Protein AF-A0A9E3DT44-F1 (afdb_monomer_lite)

Foldseek 3Di:
DDDPDPPPPPCCVVPPPLLNVLQVVVVVVPDDNVLSVVLQVPDDDPHVVRSNVSSVVVVVD

Secondary structure (DSSP, 8-state):
-----------GGGT-SHHHHHHHHHHHTT--HHHHHHHHTT---SSHHHHHHHHHHHHT-

Radius of gyration: 16.4 Å; chains: 1; bounding box: 55×32×21 Å

Structure (mmCIF, N/CA/C/O backbone):
data_AF-A0A9E3DT44-F1
#
_entry.id   AF-A0A9E3DT44-F1
#
loop_
_atom_site.group_PDB
_atom_site.id
_atom_site.type_symbol
_atom_site.label_atom_id
_atom_site.label_alt_id
_atom_site.label_comp_id
_atom_site.label_asym_id
_atom_site.label_entity_id
_atom_site.label_seq_id
_atom_site.pdbx_PDB_ins_code
_atom_site.Cartn_x
_atom_site.Cartn_y
_atom_site.Cartn_z
_atom_site.occupancy
_atom_site.B_iso_or_equiv
_atom_site.auth_seq_id
_atom_site.auth_comp_id
_atom_site.auth_asym_id
_atom_site.auth_atom_id
_atom_site.pdbx_PDB_model_num
ATOM 1 N N . MET A 1 1 ? 44.523 -23.281 4.870 1.00 56.12 1 MET A N 1
ATOM 2 C CA . MET A 1 1 ? 43.648 -22.423 5.696 1.00 56.12 1 MET A CA 1
ATOM 3 C C . MET A 1 1 ? 43.207 -21.285 4.796 1.00 56.12 1 MET A C 1
ATOM 5 O O . MET A 1 1 ? 44.071 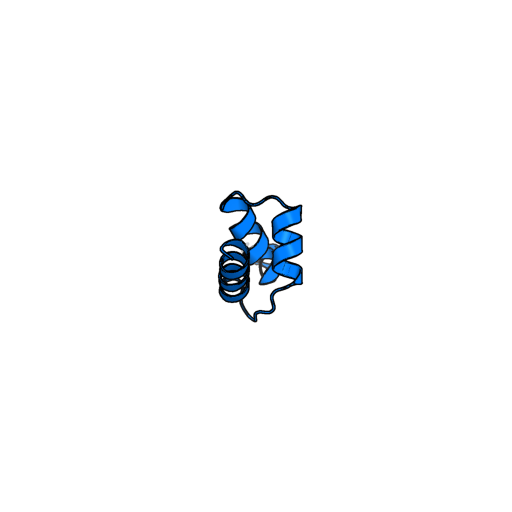-20.667 4.1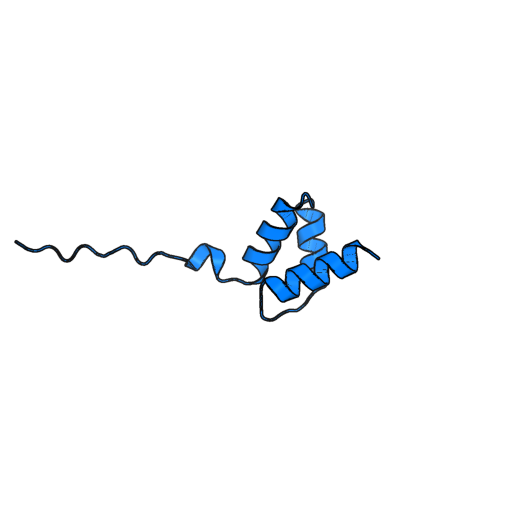92 1.00 56.12 1 MET A O 1
ATOM 9 N N . GLY A 1 2 ? 41.903 -21.128 4.601 1.00 54.88 2 GLY A N 1
ATOM 10 C CA . GLY A 1 2 ? 41.310 -20.207 3.631 1.00 54.88 2 GLY A CA 1
ATOM 11 C C . GLY A 1 2 ? 39.909 -20.694 3.300 1.00 54.88 2 GLY A C 1
ATOM 12 O O . GLY A 1 2 ? 39.685 -21.226 2.218 1.00 54.88 2 GLY A O 1
ATOM 13 N N . GLY A 1 3 ? 39.026 -20.659 4.301 1.00 50.75 3 GLY A N 1
ATOM 14 C CA . GLY A 1 3 ? 37.616 -20.956 4.101 1.00 50.75 3 GLY A CA 1
ATOM 15 C C . GLY A 1 3 ? 37.041 -19.897 3.176 1.00 50.75 3 GLY A C 1
ATOM 16 O O . GLY A 1 3 ? 37.155 -18.710 3.455 1.00 50.75 3 GLY A O 1
ATOM 17 N N . THR A 1 4 ? 36.471 -20.330 2.060 1.00 58.34 4 THR A N 1
ATOM 18 C CA . THR A 1 4 ? 35.515 -19.522 1.318 1.00 58.34 4 THR A CA 1
ATOM 19 C C . THR A 1 4 ? 34.285 -19.437 2.203 1.00 58.34 4 THR A C 1
ATOM 21 O O . THR A 1 4 ? 33.477 -20.367 2.249 1.00 58.34 4 THR A O 1
ATOM 24 N N . GLU A 1 5 ? 34.214 -18.379 2.998 1.00 57.03 5 GLU A N 1
ATOM 25 C CA . GLU A 1 5 ? 32.977 -17.977 3.642 1.00 57.03 5 GLU A CA 1
ATOM 26 C C . GLU A 1 5 ? 31.939 -17.856 2.520 1.00 57.03 5 GLU A C 1
ATOM 28 O O . GLU A 1 5 ? 32.200 -17.162 1.531 1.00 57.03 5 GLU A O 1
ATOM 33 N N . PRO A 1 6 ? 30.808 -18.579 2.575 1.00 55.31 6 PRO A N 1
ATOM 34 C CA . PRO A 1 6 ? 29.685 -18.182 1.759 1.00 55.31 6 PRO A CA 1
ATOM 35 C C . PRO A 1 6 ? 29.297 -16.814 2.313 1.00 55.31 6 PRO A C 1
ATOM 37 O O . PRO A 1 6 ? 28.684 -16.744 3.374 1.00 55.31 6 PRO A O 1
ATOM 40 N N . GLU A 1 7 ? 29.730 -15.730 1.661 1.00 56.44 7 GLU A N 1
ATOM 41 C CA . GLU A 1 7 ? 29.066 -14.443 1.829 1.00 56.44 7 GLU A CA 1
ATOM 42 C C . GLU A 1 7 ? 27.619 -14.726 1.470 1.00 56.44 7 GLU A C 1
ATOM 44 O O . GLU A 1 7 ? 27.279 -14.968 0.309 1.00 56.44 7 GLU A O 1
ATOM 49 N N . GLU A 1 8 ? 26.827 -14.883 2.529 1.00 52.09 8 GLU A N 1
ATOM 50 C CA . GLU A 1 8 ? 25.426 -15.216 2.487 1.00 52.09 8 GLU A CA 1
ATOM 51 C C . GLU A 1 8 ? 24.820 -14.301 1.447 1.00 52.09 8 GLU A C 1
ATOM 53 O O . GLU A 1 8 ? 24.805 -13.080 1.612 1.00 52.09 8 GLU A O 1
ATOM 58 N N . ALA A 1 9 ? 24.397 -14.914 0.340 1.00 49.09 9 ALA A N 1
ATOM 59 C CA . ALA A 1 9 ? 23.532 -14.298 -0.632 1.00 49.09 9 ALA A CA 1
ATOM 60 C C . ALA A 1 9 ? 22.501 -13.536 0.183 1.00 49.09 9 ALA A C 1
ATOM 62 O O . ALA A 1 9 ? 21.693 -14.167 0.874 1.00 49.09 9 ALA A O 1
ATOM 63 N N . ILE A 1 10 ? 22.610 -12.203 0.194 1.00 54.91 10 ILE A N 1
ATOM 64 C CA . ILE A 1 10 ? 21.644 -11.339 0.850 1.00 54.91 10 ILE A CA 1
ATOM 65 C C . ILE A 1 10 ? 20.366 -11.719 0.141 1.00 54.91 10 ILE A C 1
ATOM 67 O O . ILE A 1 10 ? 20.164 -11.408 -1.032 1.00 54.91 10 ILE A O 1
ATOM 71 N N . THR A 1 11 ? 19.597 -12.565 0.807 1.00 49.06 11 THR A N 1
ATOM 72 C CA . THR A 1 11 ? 18.460 -13.235 0.223 1.00 49.06 11 THR A CA 1
ATOM 73 C C . THR A 1 11 ? 17.380 -12.174 0.263 1.00 49.06 11 THR A C 1
ATOM 75 O O . THR A 1 11 ? 16.514 -12.167 1.129 1.00 49.06 11 THR A O 1
ATOM 78 N N . ALA A 1 12 ? 17.470 -11.237 -0.682 1.00 53.47 12 ALA A N 1
ATOM 79 C CA . ALA A 1 12 ? 16.409 -10.317 -1.049 1.00 53.47 12 ALA A CA 1
ATOM 80 C C . ALA A 1 12 ? 15.162 -11.078 -1.541 1.00 53.47 12 ALA A C 1
ATOM 82 O O . ALA A 1 12 ? 14.112 -10.481 -1.716 1.00 53.47 12 ALA A O 1
ATOM 83 N N . ALA A 1 13 ? 15.209 -12.416 -1.599 1.00 51.62 13 ALA A N 1
ATOM 84 C CA . ALA A 1 13 ? 14.093 -13.297 -1.923 1.00 51.62 13 ALA A CA 1
ATOM 85 C C . ALA A 1 13 ? 12.892 -13.247 -0.947 1.00 51.62 13 ALA A C 1
ATOM 87 O O . ALA A 1 13 ? 11.975 -14.054 -1.084 1.00 51.62 13 ALA A O 1
ATOM 88 N N . ARG A 1 14 ? 12.860 -12.339 0.042 1.00 52.56 14 ARG A N 1
ATOM 89 C CA . ARG A 1 14 ? 11.644 -12.028 0.821 1.00 52.56 14 ARG A CA 1
ATOM 90 C C . ARG A 1 14 ? 10.951 -10.724 0.383 1.00 52.56 14 ARG A C 1
ATOM 92 O O . ARG A 1 14 ? 9.791 -10.537 0.738 1.00 52.56 14 ARG A O 1
ATOM 99 N N . SER A 1 15 ? 11.595 -9.886 -0.433 1.00 53.72 15 SER A N 1
ATOM 100 C CA . SER A 1 15 ? 11.087 -8.564 -0.837 1.00 53.72 15 SER A CA 1
ATOM 101 C C . SER A 1 15 ? 11.174 -8.288 -2.346 1.00 53.72 15 SER A C 1
ATOM 103 O O . SER A 1 15 ? 11.052 -7.137 -2.743 1.00 53.72 15 SER A O 1
ATOM 105 N N . ASP A 1 16 ? 11.361 -9.301 -3.197 1.00 63.44 16 ASP A N 1
ATOM 106 C CA . ASP A 1 16 ? 11.414 -9.093 -4.657 1.00 63.44 16 ASP A CA 1
ATOM 107 C C . ASP A 1 16 ? 10.034 -9.044 -5.330 1.00 63.44 16 ASP A C 1
ATOM 109 O O . ASP A 1 16 ? 9.926 -8.590 -6.465 1.00 63.44 16 ASP A O 1
ATOM 113 N N . ASP A 1 17 ? 8.960 -9.478 -4.659 1.00 83.50 17 ASP A N 1
ATOM 114 C CA . ASP A 1 17 ? 7.614 -9.335 -5.210 1.00 83.50 17 ASP A CA 1
ATOM 115 C C . ASP A 1 17 ? 7.175 -7.865 -5.122 1.00 83.50 17 ASP A C 1
ATOM 117 O O . ASP A 1 17 ? 6.978 -7.359 -4.007 1.00 83.50 17 ASP A O 1
ATOM 121 N N . PRO A 1 18 ? 6.916 -7.183 -6.257 1.00 89.06 18 PRO A N 1
ATOM 122 C CA . PRO A 1 18 ? 6.481 -5.785 -6.265 1.00 89.06 18 PRO A CA 1
ATOM 123 C C . PRO A 1 18 ? 5.252 -5.544 -5.380 1.00 89.06 18 PRO A C 1
ATOM 125 O O . PRO A 1 18 ? 5.118 -4.505 -4.735 1.00 89.06 18 PRO A O 1
ATOM 128 N N . ARG A 1 19 ? 4.370 -6.549 -5.286 1.00 89.50 19 ARG A N 1
ATOM 129 C CA . ARG A 1 19 ? 3.196 -6.530 -4.406 1.00 89.50 19 ARG A CA 1
ATOM 130 C C . ARG A 1 19 ? 3.542 -6.563 -2.922 1.00 89.50 19 ARG A C 1
ATOM 132 O O . ARG A 1 19 ? 2.878 -5.883 -2.146 1.00 89.50 19 ARG A O 1
ATOM 139 N N . SER A 1 20 ? 4.553 -7.326 -2.520 1.00 91.00 20 SER A N 1
ATOM 140 C CA . SER A 1 20 ? 4.977 -7.411 -1.119 1.00 91.00 20 SER A CA 1
ATOM 141 C C . SER A 1 20 ? 5.586 -6.089 -0.656 1.00 91.00 20 SER A C 1
ATOM 143 O O . SER A 1 20 ? 5.207 -5.580 0.397 1.00 91.00 20 SER A O 1
ATOM 145 N N . VAL A 1 21 ? 6.432 -5.475 -1.490 1.00 91.81 21 VAL A N 1
ATOM 146 C CA . VAL A 1 21 ? 7.007 -4.145 -1.223 1.00 91.81 21 VAL A CA 1
ATOM 147 C C . VAL A 1 21 ? 5.913 -3.077 -1.165 1.00 91.81 21 VAL A C 1
ATOM 149 O O . VAL A 1 21 ? 5.877 -2.270 -0.235 1.00 91.81 21 VAL A O 1
ATOM 152 N N . ALA A 1 22 ? 4.964 -3.106 -2.106 1.00 93.38 22 ALA A N 1
ATOM 153 C CA . ALA A 1 22 ? 3.832 -2.184 -2.106 1.00 93.38 22 ALA A CA 1
ATOM 154 C C . ALA A 1 22 ? 2.967 -2.317 -0.845 1.00 93.38 22 ALA A C 1
ATOM 156 O O . ALA A 1 22 ? 2.548 -1.316 -0.259 1.00 93.38 22 ALA A O 1
ATOM 157 N N . ARG A 1 23 ? 2.739 -3.555 -0.397 1.00 92.88 23 ARG A N 1
ATOM 158 C CA . ARG A 1 23 ? 1.973 -3.861 0.812 1.00 92.88 23 ARG A CA 1
ATOM 159 C C . ARG A 1 23 ? 2.634 -3.289 2.056 1.00 92.88 23 ARG A C 1
ATOM 161 O O . ARG A 1 23 ? 1.971 -2.599 2.824 1.00 92.88 23 ARG A O 1
ATOM 168 N N . GLU A 1 24 ? 3.928 -3.530 2.240 1.00 93.50 24 GLU A N 1
ATOM 169 C CA . GLU A 1 24 ? 4.675 -2.976 3.373 1.00 93.50 24 GLU A CA 1
ATOM 170 C C . GLU A 1 24 ? 4.699 -1.443 3.352 1.00 93.50 24 GLU A C 1
ATOM 172 O O . GLU A 1 24 ? 4.484 -0.815 4.390 1.00 93.50 24 GLU A O 1
ATOM 177 N N . GLY A 1 25 ? 4.860 -0.838 2.170 1.00 92.50 25 GLY A N 1
ATOM 178 C CA . GLY A 1 25 ? 4.795 0.612 1.997 1.00 92.50 25 GLY A CA 1
ATOM 179 C C . GLY A 1 25 ? 3.451 1.196 2.440 1.00 92.50 25 GLY A C 1
ATOM 180 O O . GLY A 1 25 ? 3.416 2.131 3.238 1.00 92.50 25 GLY A O 1
ATOM 181 N N . LEU A 1 26 ? 2.335 0.620 1.986 1.00 93.75 26 LEU A N 1
ATOM 182 C CA . LEU A 1 26 ? 0.995 1.085 2.358 1.00 93.75 26 LEU A CA 1
ATOM 183 C C . LEU A 1 26 ? 0.689 0.862 3.849 1.00 93.75 26 LEU A C 1
ATOM 185 O O . LEU A 1 26 ? 0.116 1.742 4.493 1.00 93.75 26 LEU A O 1
ATOM 189 N N . LEU A 1 27 ? 1.124 -0.262 4.429 1.00 94.25 27 LEU A N 1
ATOM 190 C CA . LEU A 1 27 ? 1.017 -0.502 5.874 1.00 94.25 27 LEU A CA 1
ATOM 191 C C . LEU A 1 27 ? 1.799 0.546 6.680 1.00 94.25 27 LEU A C 1
ATOM 193 O O . LEU A 1 27 ? 1.288 1.073 7.667 1.00 94.25 27 LEU A O 1
ATOM 197 N N . GLY A 1 28 ? 3.008 0.902 6.233 1.00 91.38 28 GLY A N 1
ATOM 198 C CA . GLY A 1 28 ? 3.831 1.951 6.845 1.00 91.38 28 GLY A CA 1
ATOM 199 C C . GLY A 1 28 ? 3.214 3.353 6.767 1.00 91.38 28 GLY A C 1
ATOM 200 O O . GLY A 1 28 ? 3.480 4.188 7.629 1.00 91.38 28 GLY A O 1
ATOM 201 N N . LEU A 1 29 ? 2.345 3.603 5.782 1.00 91.38 29 LEU A N 1
ATOM 202 C CA . LEU A 1 29 ? 1.574 4.846 5.655 1.00 91.38 29 LEU A CA 1
ATOM 203 C C . LEU A 1 29 ? 0.344 4.899 6.581 1.00 91.38 29 LEU A C 1
ATOM 205 O O . LEU A 1 29 ? -0.301 5.944 6.666 1.00 91.38 29 LEU A O 1
ATOM 209 N N . GLY A 1 30 ? 0.030 3.806 7.285 1.00 93.62 30 GLY A N 1
ATOM 210 C CA . GLY A 1 30 ? -1.066 3.727 8.254 1.00 93.62 30 GLY A CA 1
ATOM 211 C C . GLY A 1 30 ? -2.350 3.079 7.731 1.00 93.62 30 GLY A C 1
ATOM 212 O O . GLY A 1 30 ? -3.359 3.103 8.436 1.00 93.62 30 GLY A O 1
ATOM 213 N N . TYR A 1 31 ? -2.334 2.488 6.533 1.00 93.88 31 TYR A N 1
ATOM 214 C CA . TYR A 1 31 ? -3.464 1.698 6.039 1.00 93.88 31 TYR A CA 1
ATOM 215 C C . TYR A 1 31 ? -3.562 0.362 6.783 1.00 93.88 31 TYR A C 1
ATOM 217 O O . TYR A 1 31 ? -2.558 -0.223 7.192 1.00 93.88 31 TYR A O 1
ATOM 225 N N . SER A 1 32 ? -4.783 -0.151 6.951 1.00 94.75 32 SER A N 1
ATOM 226 C CA . SER A 1 32 ? -4.989 -1.469 7.559 1.00 94.75 32 SER A CA 1
ATOM 227 C C . SER A 1 32 ? -4.682 -2.595 6.569 1.00 94.75 32 SER A C 1
ATOM 229 O O . SER A 1 32 ? -4.854 -2.426 5.365 1.00 94.75 32 SER A O 1
ATOM 231 N N . VAL A 1 33 ? -4.288 -3.774 7.065 1.00 92.44 33 VAL A N 1
ATOM 232 C CA . VAL A 1 33 ? -3.974 -4.948 6.221 1.00 92.44 33 VAL A CA 1
ATOM 233 C C . VAL A 1 33 ? -5.098 -5.264 5.235 1.00 92.44 33 VAL A C 1
ATOM 235 O O . VAL A 1 33 ? -4.841 -5.457 4.053 1.00 92.44 33 VAL A O 1
ATOM 238 N N . THR A 1 34 ? -6.345 -5.252 5.702 1.00 94.75 34 THR A N 1
ATOM 239 C CA . THR A 1 34 ? -7.516 -5.527 4.864 1.00 94.75 34 THR A CA 1
ATOM 240 C C . THR A 1 34 ? -7.704 -4.479 3.767 1.00 94.75 34 THR A C 1
ATOM 242 O O . THR A 1 34 ? -8.079 -4.818 2.649 1.00 94.75 34 THR A O 1
ATOM 245 N N . GLU A 1 35 ? -7.446 -3.205 4.073 1.00 93.69 35 GLU A N 1
ATOM 246 C CA . GLU A 1 35 ? -7.532 -2.111 3.099 1.00 93.69 35 GLU A CA 1
ATOM 247 C C . GLU A 1 35 ? -6.433 -2.222 2.050 1.00 93.69 35 GLU A C 1
ATOM 249 O O . GLU A 1 35 ? -6.703 -2.104 0.860 1.00 93.69 35 GLU A O 1
ATOM 254 N N . VAL A 1 36 ? -5.209 -2.507 2.491 1.00 94.94 36 VAL A N 1
ATOM 255 C CA . VAL A 1 36 ? -4.060 -2.693 1.609 1.00 94.94 36 VAL A CA 1
ATOM 256 C C . VAL A 1 36 ? -4.291 -3.858 0.658 1.00 94.94 36 VAL A C 1
ATOM 258 O O . VAL A 1 36 ? -4.150 -3.678 -0.548 1.00 94.94 36 VAL A O 1
ATOM 261 N N . ASP A 1 37 ? -4.704 -5.018 1.167 1.00 93.31 37 ASP A N 1
ATOM 262 C CA . ASP A 1 37 ? -4.976 -6.184 0.325 1.00 93.31 37 ASP A CA 1
ATOM 263 C C . ASP A 1 37 ? -6.119 -5.881 -0.669 1.00 93.31 37 ASP A C 1
ATOM 265 O O . ASP A 1 37 ? -6.004 -6.194 -1.852 1.00 93.31 37 ASP A O 1
ATOM 269 N N . ALA A 1 38 ? -7.179 -5.180 -0.244 1.00 94.25 38 A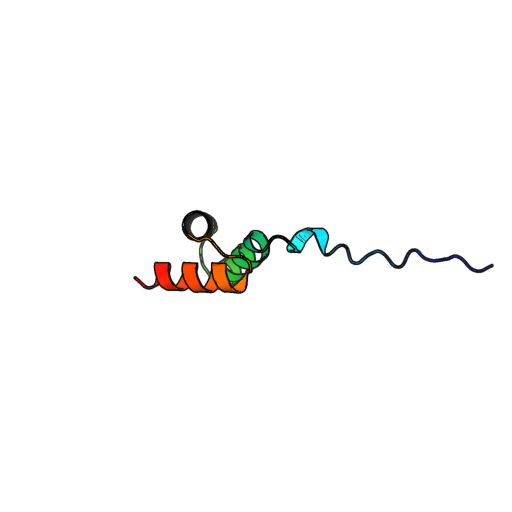LA A N 1
ATOM 270 C CA . ALA A 1 38 ? -8.284 -4.785 -1.125 1.00 94.25 38 ALA A CA 1
ATOM 271 C C . ALA A 1 38 ? -7.896 -3.738 -2.188 1.00 94.25 38 ALA A C 1
ATOM 273 O O . ALA A 1 38 ? -8.477 -3.727 -3.275 1.00 94.25 38 A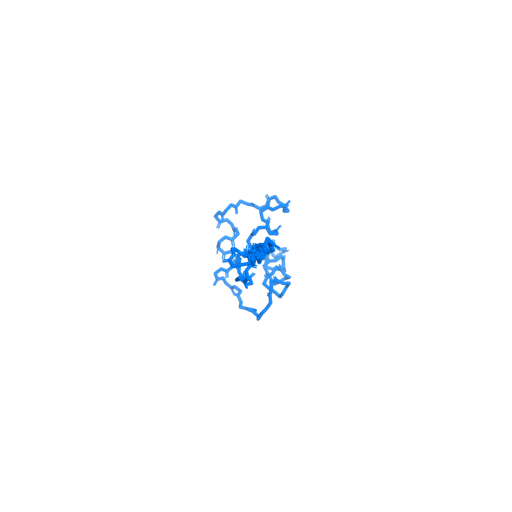LA A O 1
ATOM 274 N N . LEU A 1 39 ? -6.955 -2.842 -1.883 1.00 93.06 39 LEU A N 1
ATOM 275 C CA . LEU A 1 39 ? -6.417 -1.876 -2.841 1.00 93.06 39 LEU A CA 1
ATOM 276 C C . LEU A 1 39 ? -5.490 -2.576 -3.842 1.00 93.06 39 LEU A C 1
ATOM 278 O O . LEU A 1 39 ? -5.657 -2.390 -5.046 1.00 93.06 39 LEU 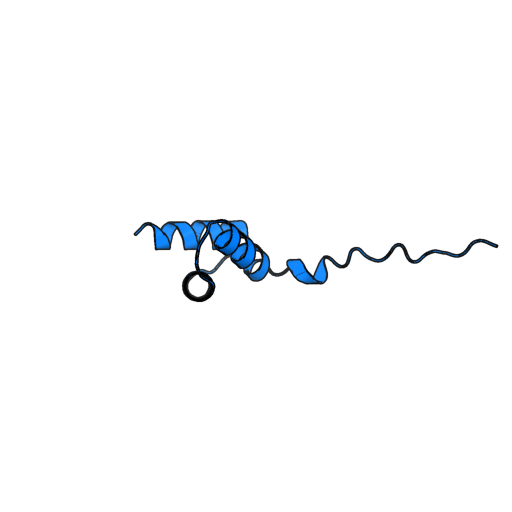A O 1
ATOM 282 N N . LEU A 1 40 ? -4.575 -3.423 -3.362 1.00 92.12 40 LEU A N 1
ATOM 283 C CA . LEU A 1 40 ? -3.602 -4.156 -4.180 1.00 92.12 40 LEU A CA 1
ATOM 284 C C . LEU A 1 40 ? -4.229 -5.213 -5.098 1.00 92.12 40 LEU A C 1
ATOM 286 O O . LEU A 1 40 ? -3.665 -5.506 -6.153 1.00 92.12 40 LEU A O 1
ATOM 290 N N . ASP A 1 41 ? -5.390 -5.757 -4.732 1.00 93.25 41 ASP A N 1
ATOM 291 C CA . ASP A 1 41 ? -6.168 -6.671 -5.580 1.00 93.25 41 ASP A CA 1
ATOM 292 C C . ASP A 1 41 ? -6.788 -5.959 -6.797 1.00 93.25 41 ASP A C 1
ATOM 294 O O . ASP A 1 41 ? -7.025 -6.561 -7.843 1.00 93.25 41 ASP A O 1
ATOM 298 N N . ARG A 1 42 ? -7.018 -4.645 -6.690 1.00 91.44 42 ARG A N 1
ATOM 299 C CA . ARG A 1 42 ? -7.646 -3.833 -7.745 1.00 91.44 42 ARG A CA 1
ATOM 300 C C . ARG A 1 42 ? -6.648 -3.130 -8.654 1.00 91.44 42 ARG A C 1
ATOM 302 O O . ARG A 1 42 ? -7.063 -2.583 -9.675 1.00 91.44 42 ARG A O 1
ATOM 309 N N . VAL A 1 43 ? -5.366 -3.130 -8.295 1.00 92.75 43 VAL A N 1
ATOM 310 C CA . VAL A 1 43 ? -4.309 -2.483 -9.074 1.00 92.75 43 VAL A CA 1
ATOM 311 C C . VAL A 1 43 ? -3.390 -3.509 -9.729 1.00 92.75 43 VAL A C 1
ATOM 313 O O . VAL A 1 43 ? -3.106 -4.589 -9.200 1.00 92.75 43 VAL A O 1
ATOM 316 N N . ALA A 1 44 ? -2.919 -3.154 -10.917 1.00 88.12 44 ALA A N 1
ATOM 317 C CA . ALA A 1 44 ? -1.921 -3.897 -11.663 1.00 88.12 44 ALA A CA 1
ATOM 318 C C . ALA A 1 44 ? -0.753 -2.957 -11.961 1.00 88.12 44 ALA A C 1
ATOM 320 O O . ALA A 1 44 ? -0.963 -1.802 -12.320 1.00 88.12 44 ALA A O 1
ATOM 321 N N . GLY A 1 45 ? 0.463 -3.458 -11.794 1.00 85.94 45 GLY A N 1
ATOM 322 C CA . GLY A 1 45 ? 1.692 -2.701 -11.973 1.00 85.94 45 GLY A CA 1
ATOM 323 C C . GLY A 1 45 ? 2.866 -3.658 -12.089 1.00 85.94 45 GLY A C 1
ATOM 324 O O . GLY A 1 45 ? 2.802 -4.790 -11.600 1.00 85.94 45 GLY A O 1
ATOM 325 N N . GLU A 1 46 ? 3.908 -3.208 -12.774 1.00 85.88 46 GLU A N 1
ATOM 326 C CA . GLU A 1 46 ? 5.124 -3.991 -13.006 1.00 85.88 46 GLU A CA 1
ATOM 327 C C . GLU A 1 46 ? 6.154 -3.754 -11.895 1.00 85.88 46 GLU A C 1
ATOM 329 O O . GLU A 1 46 ? 7.048 -4.571 -11.693 1.00 85.88 46 GLU A O 1
ATOM 334 N N . SER A 1 47 ? 5.998 -2.659 -11.142 1.00 90.19 47 SER A N 1
ATOM 335 C CA . SER A 1 47 ? 6.856 -2.265 -10.023 1.00 90.19 47 SER A CA 1
ATOM 336 C C . SER A 1 47 ? 6.045 -1.930 -8.769 1.00 90.19 47 SER A C 1
ATOM 338 O O . SER A 1 47 ? 4.832 -1.704 -8.820 1.00 90.19 47 SER A O 1
ATOM 340 N N . ALA A 1 48 ? 6.714 -1.914 -7.615 1.00 90.94 48 ALA A N 1
ATOM 341 C CA . ALA A 1 48 ? 6.074 -1.629 -6.334 1.00 90.94 48 ALA A CA 1
ATOM 342 C C . ALA A 1 48 ? 5.535 -0.194 -6.298 1.00 90.94 48 ALA A C 1
ATOM 344 O O . ALA A 1 48 ? 4.435 0.056 -5.811 1.00 90.94 48 ALA A O 1
ATOM 345 N N . GLU A 1 49 ? 6.290 0.736 -6.872 1.00 91.88 49 GLU A N 1
ATOM 346 C CA . GLU A 1 49 ? 5.953 2.146 -6.999 1.00 91.88 49 GLU A CA 1
ATOM 347 C C . GLU A 1 49 ? 4.662 2.349 -7.795 1.00 91.88 49 GLU A C 1
ATOM 349 O O . GLU A 1 49 ? 3.806 3.118 -7.356 1.00 91.88 49 GLU A O 1
ATOM 354 N N . ASP A 1 50 ? 4.483 1.625 -8.906 1.00 93.94 50 ASP A N 1
ATOM 355 C CA . ASP A 1 50 ? 3.263 1.691 -9.720 1.00 93.94 50 ASP A CA 1
ATOM 356 C C . ASP A 1 50 ? 2.041 1.235 -8.915 1.00 93.94 50 ASP A C 1
ATOM 358 O O . ASP A 1 50 ? 1.004 1.902 -8.896 1.00 93.94 50 ASP A O 1
ATOM 362 N N . LEU A 1 51 ? 2.180 0.116 -8.195 1.00 94.06 51 LEU A N 1
ATOM 363 C CA . LEU A 1 51 ? 1.122 -0.441 -7.352 1.00 94.06 51 LEU A CA 1
ATOM 364 C C . LEU A 1 51 ? 0.749 0.513 -6.207 1.00 94.06 51 LEU A C 1
ATOM 366 O O . LEU A 1 51 ? -0.436 0.735 -5.957 1.00 94.06 51 LEU A O 1
ATOM 370 N N . ILE A 1 52 ? 1.741 1.102 -5.527 1.00 93.00 52 ILE A N 1
ATOM 371 C CA . ILE A 1 52 ? 1.518 2.075 -4.446 1.00 93.00 52 ILE A CA 1
ATOM 372 C C . ILE A 1 52 ? 0.837 3.329 -4.995 1.00 93.00 52 ILE A C 1
ATOM 374 O O . ILE A 1 52 ? -0.149 3.793 -4.418 1.00 93.00 52 ILE A O 1
ATOM 378 N N . ALA A 1 53 ? 1.348 3.891 -6.093 1.00 93.94 53 ALA A N 1
ATOM 379 C CA . ALA A 1 53 ? 0.817 5.116 -6.679 1.00 93.94 53 ALA A CA 1
ATOM 380 C C . ALA A 1 53 ? -0.657 4.950 -7.065 1.00 93.94 53 ALA A C 1
ATOM 382 O O . ALA A 1 53 ? -1.481 5.809 -6.732 1.00 93.94 53 ALA A O 1
ATOM 383 N N . GLU A 1 54 ? -1.001 3.828 -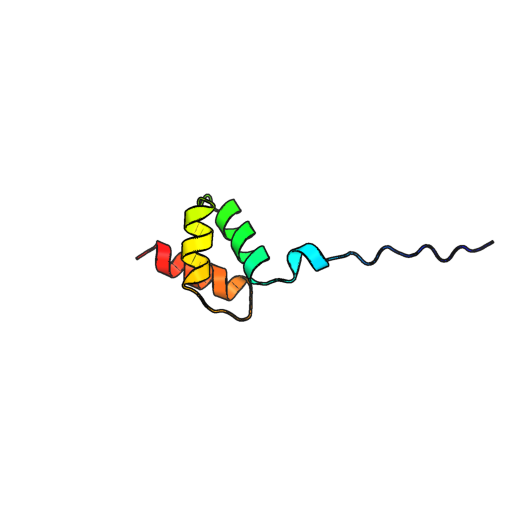7.698 1.00 94.50 54 GLU A N 1
ATOM 384 C CA . GLU A 1 54 ? -2.372 3.569 -8.123 1.00 94.50 54 GLU A CA 1
ATOM 385 C C . GLU A 1 54 ? -3.296 3.269 -6.935 1.00 94.50 54 GLU A C 1
ATOM 387 O O . GLU A 1 54 ? -4.392 3.828 -6.852 1.00 94.50 54 GLU A O 1
ATOM 392 N N . ALA A 1 55 ? -2.835 2.500 -5.942 1.00 94.06 55 ALA A N 1
ATOM 393 C CA . ALA A 1 55 ? -3.588 2.258 -4.709 1.00 94.06 55 ALA A CA 1
ATOM 394 C C . ALA A 1 55 ? -3.907 3.568 -3.963 1.00 94.06 55 ALA A C 1
ATOM 396 O O . ALA A 1 55 ? -5.052 3.807 -3.570 1.00 94.06 55 ALA A O 1
ATOM 397 N N . LEU A 1 56 ? -2.923 4.463 -3.821 1.00 92.25 56 LEU A N 1
ATOM 398 C CA . LEU A 1 56 ? -3.105 5.771 -3.181 1.00 92.25 56 LEU A CA 1
ATOM 399 C C . LEU A 1 56 ? -4.037 6.687 -3.980 1.00 92.25 56 LEU A C 1
ATOM 401 O O . LEU A 1 56 ? -4.811 7.453 -3.397 1.00 92.25 56 LEU A O 1
ATOM 405 N N . ARG A 1 57 ? -3.984 6.613 -5.313 1.00 91.69 57 ARG A N 1
ATOM 406 C CA . ARG A 1 57 ? -4.901 7.345 -6.191 1.00 91.69 57 ARG A CA 1
ATOM 407 C C . ARG A 1 57 ? -6.343 6.879 -5.992 1.00 91.69 57 ARG A C 1
ATOM 409 O O . ARG A 1 57 ? -7.239 7.720 -5.942 1.00 91.69 57 ARG A O 1
ATOM 416 N N . MET A 1 58 ? -6.561 5.573 -5.841 1.00 89.88 58 MET A N 1
ATOM 417 C CA . MET A 1 58 ? -7.877 4.994 -5.564 1.00 89.88 58 MET A CA 1
ATOM 418 C C . MET A 1 58 ? -8.398 5.348 -4.168 1.00 89.88 58 MET A C 1
ATOM 420 O O . MET A 1 58 ? -9.574 5.666 -4.040 1.00 89.88 58 MET A O 1
ATOM 424 N N . ALA A 1 59 ? -7.542 5.342 -3.144 1.00 87.69 59 ALA A N 1
ATOM 425 C CA . ALA A 1 59 ? -7.926 5.673 -1.768 1.00 87.69 59 ALA A CA 1
ATOM 426 C C . ALA A 1 59 ? -8.322 7.151 -1.574 1.00 87.69 59 ALA A C 1
ATOM 428 O O . ALA A 1 59 ? -9.051 7.489 -0.647 1.00 87.69 59 ALA A O 1
ATOM 429 N N . ARG A 1 60 ? -7.837 8.046 -2.445 1.00 85.56 60 ARG A N 1
ATOM 430 C CA . ARG A 1 60 ? -8.155 9.485 -2.416 1.00 85.56 60 ARG A CA 1
ATOM 431 C C . ARG A 1 60 ? -9.466 9.840 -3.138 1.00 85.56 60 ARG A C 1
ATOM 433 O O . ARG A 1 60 ? -9.869 11.003 -3.101 1.00 85.56 60 ARG A O 1
ATOM 440 N N . ARG A 1 61 ? -10.090 8.886 -3.827 1.00 71.44 61 ARG A N 1
ATOM 441 C CA . ARG A 1 61 ? -11.354 9.087 -4.543 1.00 71.44 61 ARG A CA 1
ATOM 442 C C . ARG A 1 61 ? -12.553 8.884 -3.626 1.00 71.44 61 ARG A C 1
ATOM 444 O O . ARG A 1 61 ? -13.510 9.671 -3.792 1.00 71.44 61 ARG A O 1
#

pLDDT: mean 81.64, std 16.76, range [49.06, 94.94]

Sequence (61 aa):
MGGTEPEEAITAARSDDPRSVAREGLLGLGYSVTEVDALLDRVAGESAEDLIAEALRMARR